Protein AF-A0A0B4VEX6-F1 (afdb_monomer_lite)

Organism: NCBI:txid385653

Structure (mmCIF, N/CA/C/O backbone):
data_AF-A0A0B4VEX6-F1
#
_entry.id   AF-A0A0B4VEX6-F1
#
loop_
_atom_site.group_PDB
_atom_site.id
_atom_site.type_symbol
_atom_site.label_atom_id
_atom_site.label_alt_id
_atom_site.label_comp_id
_atom_site.label_asym_id
_atom_site.label_entity_id
_atom_site.label_seq_id
_atom_site.pdbx_PDB_ins_code
_atom_site.Cartn_x
_atom_site.Cartn_y
_atom_site.Cartn_z
_atom_site.occupancy
_atom_site.B_iso_or_equiv
_atom_site.auth_seq_id
_atom_site.auth_comp_id
_atom_site.auth_asym_id
_atom_site.auth_atom_id
_atom_site.pdbx_PDB_model_num
ATOM 1 N N . ILE A 1 1 ? 7.465 12.996 9.121 1.00 80.31 1 ILE A N 1
ATOM 2 C CA . ILE A 1 1 ? 6.240 12.966 8.282 1.00 80.31 1 ILE A CA 1
ATOM 3 C C . ILE A 1 1 ? 6.623 13.132 6.821 1.00 80.31 1 ILE A C 1
ATOM 5 O O . ILE A 1 1 ? 6.443 12.180 6.084 1.00 80.31 1 ILE A O 1
ATOM 9 N N . LEU A 1 2 ? 7.248 14.250 6.425 1.00 87.31 2 LEU A N 1
ATOM 10 C CA . LEU A 1 2 ? 7.620 14.471 5.021 1.00 87.31 2 LEU A CA 1
ATOM 11 C C . LEU A 1 2 ? 8.560 13.384 4.464 1.00 87.31 2 LEU A C 1
ATOM 13 O O . LEU A 1 2 ? 8.180 12.720 3.514 1.00 87.31 2 LEU A O 1
ATOM 17 N N . LEU A 1 3 ? 9.709 13.129 5.111 1.00 91.56 3 LEU A N 1
ATOM 18 C CA . LEU A 1 3 ? 10.678 12.112 4.659 1.00 91.56 3 LEU A CA 1
ATOM 19 C C . LEU A 1 3 ? 10.067 10.702 4.544 1.00 91.56 3 LEU A C 1
ATOM 21 O O . LEU A 1 3 ? 10.271 9.994 3.562 1.00 91.56 3 LEU A O 1
ATOM 25 N N . MET A 1 4 ? 9.292 10.293 5.551 1.00 92.44 4 MET A N 1
ATOM 26 C CA . MET A 1 4 ? 8.655 8.972 5.549 1.00 92.44 4 MET A CA 1
ATOM 27 C C . MET A 1 4 ? 7.566 8.869 4.472 1.00 92.44 4 MET A C 1
ATOM 29 O O . MET A 1 4 ? 7.436 7.825 3.842 1.00 92.44 4 MET A O 1
ATOM 33 N N . ASN A 1 5 ? 6.842 9.960 4.200 1.00 91.75 5 ASN A N 1
ATOM 34 C CA . ASN A 1 5 ? 5.842 10.012 3.134 1.00 91.75 5 ASN A CA 1
ATOM 35 C C . ASN A 1 5 ? 6.472 10.070 1.737 1.00 91.75 5 ASN A C 1
ATOM 37 O O . ASN A 1 5 ? 5.923 9.502 0.800 1.00 91.75 5 ASN A O 1
ATOM 41 N N . THR A 1 6 ? 7.626 10.725 1.572 1.00 91.00 6 THR A N 1
ATOM 42 C CA . THR A 1 6 ? 8.366 10.677 0.303 1.00 91.00 6 THR A CA 1
ATOM 43 C C . THR A 1 6 ? 8.874 9.265 0.028 1.00 91.00 6 THR A C 1
ATOM 45 O O . THR A 1 6 ? 8.771 8.794 -1.098 1.00 91.00 6 THR A O 1
ATOM 48 N N . LEU A 1 7 ? 9.351 8.554 1.056 1.00 91.56 7 LEU A N 1
ATOM 49 C CA . LEU A 1 7 ? 9.818 7.174 0.919 1.00 91.56 7 LEU A CA 1
ATOM 50 C C . LEU A 1 7 ? 8.665 6.218 0.584 1.00 91.56 7 LEU A C 1
ATOM 52 O O . LEU A 1 7 ? 8.798 5.395 -0.320 1.00 91.56 7 LEU A O 1
ATOM 56 N N . SER A 1 8 ? 7.508 6.358 1.239 1.00 91.50 8 SER A N 1
ATOM 57 C CA . SER A 1 8 ? 6.330 5.546 0.910 1.00 91.50 8 SER A CA 1
ATOM 58 C C . SER A 1 8 ? 5.775 5.846 -0.486 1.00 91.50 8 SER A C 1
ATOM 60 O O . SER A 1 8 ? 5.375 4.917 -1.187 1.00 91.50 8 SER A O 1
ATOM 62 N N . ALA A 1 9 ? 5.805 7.108 -0.931 1.00 90.56 9 ALA A N 1
ATOM 63 C CA . ALA A 1 9 ? 5.415 7.481 -2.289 1.00 90.56 9 ALA A CA 1
ATOM 64 C C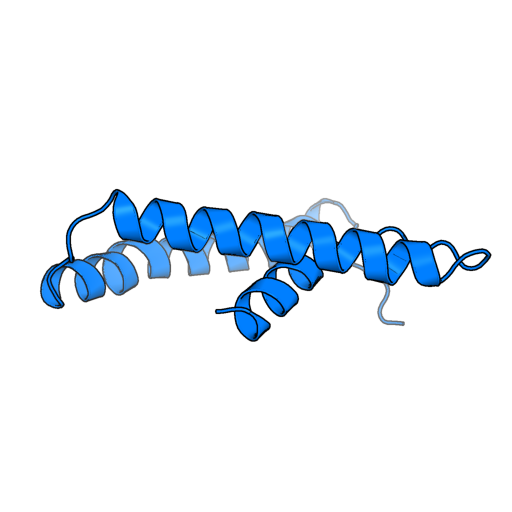 . ALA A 1 9 ? 6.304 6.809 -3.348 1.00 90.56 9 ALA A C 1
ATOM 66 O O . ALA A 1 9 ? 5.785 6.334 -4.354 1.00 90.56 9 ALA A O 1
ATOM 67 N N . ILE A 1 10 ? 7.618 6.725 -3.103 1.00 91.25 10 ILE A N 1
ATOM 68 C CA . ILE A 1 10 ? 8.569 6.056 -4.004 1.00 91.25 10 ILE A CA 1
ATOM 69 C C . ILE A 1 10 ? 8.321 4.544 -4.039 1.00 91.25 10 ILE A C 1
ATOM 71 O O . ILE A 1 10 ? 8.267 3.970 -5.122 1.00 91.25 10 ILE A O 1
ATOM 75 N N . LEU A 1 11 ? 8.146 3.907 -2.874 1.00 90.25 11 LEU A N 1
ATOM 76 C CA . LEU A 1 11 ? 7.991 2.451 -2.779 1.00 90.25 11 LEU A CA 1
ATOM 77 C C . LEU A 1 11 ? 6.676 1.932 -3.373 1.00 90.25 11 LEU A C 1
ATOM 79 O O . LEU A 1 11 ? 6.677 0.879 -4.003 1.00 90.25 11 LEU A O 1
ATOM 83 N N . PHE A 1 12 ? 5.560 2.636 -3.160 1.00 90.50 12 PHE A N 1
ATOM 84 C CA . PHE A 1 12 ? 4.229 2.116 -3.502 1.00 90.50 12 PHE A CA 1
ATOM 85 C C . PHE A 1 12 ? 3.551 2.842 -4.664 1.00 90.50 12 PHE A C 1
ATOM 87 O O . PHE A 1 12 ? 2.816 2.224 -5.427 1.00 90.50 12 PHE A O 1
ATOM 94 N N . LEU A 1 13 ? 3.760 4.153 -4.804 1.00 85.12 13 LEU A N 1
ATOM 95 C CA . LEU A 1 13 ? 3.083 4.990 -5.799 1.00 85.12 13 LEU A CA 1
ATOM 96 C C . LEU A 1 13 ? 4.085 5.516 -6.834 1.00 85.12 13 LEU A C 1
ATOM 98 O O . LEU A 1 13 ? 3.993 6.685 -7.208 1.00 85.12 13 LEU A O 1
ATOM 102 N N . GLY A 1 14 ? 5.021 4.678 -7.292 1.00 81.50 14 GLY A N 1
ATOM 103 C CA . GLY A 1 14 ? 6.135 5.045 -8.178 1.00 81.50 14 GLY A CA 1
ATOM 104 C C . GLY A 1 14 ? 5.815 6.096 -9.256 1.00 81.50 14 GLY A C 1
ATOM 105 O O . GLY A 1 14 ? 4.688 6.238 -9.743 1.00 81.50 14 GLY A O 1
ATOM 106 N N . THR A 1 15 ? 6.808 6.902 -9.614 1.00 81.19 15 THR A N 1
ATOM 107 C CA . THR A 1 15 ? 6.648 8.019 -10.552 1.00 81.19 15 THR A CA 1
ATOM 108 C C . THR A 1 15 ? 7.017 7.629 -11.979 1.00 81.19 15 THR A C 1
ATOM 110 O O . THR A 1 15 ? 7.894 6.802 -12.212 1.00 81.19 15 THR A O 1
ATOM 113 N N . THR A 1 16 ? 6.339 8.232 -12.954 1.00 78.94 16 THR A N 1
ATOM 114 C CA . THR A 1 16 ? 6.611 8.000 -14.376 1.00 78.94 16 THR A CA 1
ATOM 115 C C . THR A 1 16 ? 7.933 8.654 -14.761 1.00 78.94 16 THR A C 1
ATOM 117 O O . THR A 1 16 ? 8.084 9.872 -14.635 1.00 78.94 16 THR A O 1
ATOM 120 N N . ILE A 1 17 ? 8.890 7.853 -15.227 1.00 78.94 17 ILE A N 1
ATOM 121 C CA . ILE A 1 17 ? 10.196 8.335 -15.677 1.00 78.94 17 ILE A CA 1
ATOM 122 C C . ILE A 1 17 ? 10.075 8.744 -17.146 1.00 78.94 17 ILE A C 1
ATOM 124 O O . ILE A 1 17 ? 10.112 7.901 -18.037 1.00 78.94 17 ILE A O 1
ATOM 128 N N . ASN A 1 18 ? 9.951 10.048 -17.394 1.00 77.81 18 ASN A N 1
ATOM 129 C CA . ASN A 1 18 ? 10.072 10.615 -18.735 1.00 77.81 18 ASN A CA 1
ATOM 130 C C . ASN A 1 18 ? 11.480 11.193 -18.903 1.00 77.81 18 ASN A C 1
ATOM 132 O O . ASN A 1 18 ? 11.787 12.248 -18.352 1.00 77.81 18 ASN A O 1
ATOM 136 N N . TYR A 1 19 ? 12.331 10.519 -19.683 1.00 76.81 19 TYR A N 1
ATOM 137 C CA . TYR A 1 19 ? 13.726 10.938 -19.897 1.00 76.81 19 TYR A CA 1
ATOM 138 C C . TYR A 1 19 ? 13.843 12.316 -20.573 1.00 76.81 19 TYR A C 1
ATOM 140 O O . TYR A 1 19 ? 14.773 13.069 -20.311 1.00 76.81 19 TYR A O 1
ATOM 148 N N . LEU A 1 20 ? 12.861 12.671 -21.407 1.00 80.06 20 LEU A N 1
ATOM 149 C CA . LEU A 1 20 ? 12.811 13.949 -22.124 1.00 80.06 20 LEU A CA 1
ATOM 150 C C . LEU A 1 20 ? 12.506 15.150 -21.214 1.00 80.06 20 LEU A C 1
ATOM 152 O O . LEU A 1 20 ? 12.851 16.275 -21.558 1.00 80.06 20 LEU A O 1
ATOM 156 N N . GLN A 1 21 ? 11.843 14.931 -20.074 1.00 80.69 21 GLN A N 1
ATOM 157 C CA . GLN A 1 21 ? 11.410 15.993 -19.161 1.00 80.69 21 GLN A CA 1
ATOM 158 C C . GLN A 1 21 ? 11.558 15.529 -17.703 1.00 80.69 21 GLN A C 1
ATOM 160 O O . GLN A 1 21 ? 10.576 15.111 -17.079 1.00 80.69 21 GLN A O 1
ATOM 165 N N . PRO A 1 22 ? 12.774 15.610 -17.132 1.00 81.06 22 PRO A N 1
ATOM 166 C CA . PRO A 1 22 ? 13.039 15.158 -15.767 1.00 81.06 22 PRO A CA 1
ATOM 167 C C . PRO A 1 22 ? 12.331 16.008 -14.699 1.00 81.06 22 PRO A C 1
ATOM 169 O O . PRO A 1 22 ? 12.129 15.545 -13.582 1.00 81.06 22 PRO A O 1
ATOM 172 N N . GLU A 1 23 ? 11.891 17.225 -15.020 1.00 83.38 23 GLU A N 1
ATOM 173 C CA . GLU A 1 23 ? 11.129 18.069 -14.088 1.00 83.38 23 GLU A CA 1
ATOM 174 C C . GLU A 1 23 ? 9.733 17.505 -13.789 1.00 83.38 23 GLU A C 1
ATOM 176 O O . GLU A 1 23 ? 9.211 17.644 -12.684 1.00 83.38 23 GLU A O 1
ATOM 181 N N . LEU A 1 24 ? 9.129 16.782 -14.735 1.00 83.94 24 LEU A N 1
ATOM 182 C CA . LEU A 1 24 ? 7.812 16.179 -14.529 1.00 83.94 24 LEU A CA 1
ATOM 183 C C . LEU A 1 24 ? 7.861 15.057 -13.475 1.00 83.94 24 LEU A C 1
ATOM 185 O O . LEU A 1 24 ? 6.902 14.836 -12.729 1.00 83.94 24 LEU A O 1
ATOM 189 N N . LEU A 1 25 ? 9.013 14.386 -13.368 1.00 85.69 25 LEU A N 1
ATOM 190 C CA . LEU A 1 25 ? 9.286 13.384 -12.342 1.00 85.69 25 LEU A CA 1
ATOM 191 C C . LEU A 1 25 ? 9.223 14.009 -10.944 1.00 85.69 25 LEU A C 1
ATOM 193 O O . LEU A 1 25 ? 8.502 13.507 -10.082 1.00 85.69 25 LEU A O 1
ATOM 197 N N . THR A 1 26 ? 9.938 15.116 -10.724 1.00 86.25 26 THR A N 1
ATOM 198 C CA . THR A 1 26 ? 10.005 15.773 -9.410 1.00 86.25 26 THR A CA 1
ATOM 199 C C . THR A 1 26 ? 8.660 16.380 -9.023 1.00 86.25 26 THR A C 1
ATOM 201 O O . THR A 1 26 ? 8.225 16.217 -7.882 1.00 86.25 26 THR A O 1
ATOM 204 N N . ILE A 1 27 ? 7.946 16.981 -9.979 1.00 88.44 27 ILE A N 1
ATOM 205 C CA . ILE A 1 27 ? 6.601 17.530 -9.765 1.00 88.44 27 ILE A CA 1
ATOM 206 C C . ILE A 1 27 ? 5.618 16.417 -9.379 1.00 88.44 27 ILE A C 1
ATOM 208 O O . ILE A 1 27 ? 4.915 16.536 -8.374 1.00 88.44 27 ILE A O 1
ATOM 212 N N . SER A 1 28 ? 5.583 15.307 -10.124 1.00 88.31 28 SER A N 1
ATOM 213 C CA . SER A 1 28 ? 4.671 14.193 -9.825 1.00 88.31 28 SER A CA 1
ATOM 214 C C . SER A 1 28 ? 4.965 13.540 -8.470 1.00 88.31 28 SER A C 1
ATOM 216 O O . SER A 1 28 ? 4.034 13.221 -7.726 1.00 88.31 28 SER A O 1
ATOM 218 N N . LEU A 1 29 ? 6.245 13.404 -8.105 1.00 90.31 29 LEU A N 1
ATOM 219 C CA . LEU A 1 29 ? 6.666 12.917 -6.793 1.00 90.31 29 LEU A CA 1
ATOM 220 C C . LEU A 1 29 ? 6.197 13.853 -5.674 1.00 90.31 29 LEU A C 1
ATOM 222 O O . LEU A 1 29 ? 5.623 13.400 -4.684 1.00 90.31 29 LEU A O 1
ATOM 226 N N . MET A 1 30 ? 6.412 15.159 -5.837 1.00 90.00 30 MET A N 1
ATOM 227 C CA . MET A 1 30 ? 6.066 16.158 -4.829 1.00 90.00 30 MET A CA 1
ATOM 228 C C . MET A 1 30 ? 4.552 16.245 -4.611 1.00 90.00 30 MET A C 1
ATOM 230 O O . MET A 1 30 ? 4.108 16.330 -3.467 1.00 90.00 30 MET A O 1
ATOM 234 N N . MET A 1 31 ? 3.755 16.121 -5.677 1.00 90.81 31 MET A N 1
ATOM 235 C CA . MET A 1 31 ? 2.291 16.046 -5.594 1.00 90.81 31 MET A CA 1
ATOM 236 C C . MET A 1 31 ? 1.805 14.780 -4.869 1.00 90.81 31 MET A C 1
ATOM 238 O O . MET A 1 31 ? 0.896 14.835 -4.037 1.00 90.81 31 MET A O 1
ATOM 242 N N . LYS A 1 32 ? 2.421 13.621 -5.121 1.00 90.94 32 LYS A N 1
ATOM 243 C CA . LYS A 1 32 ? 2.094 12.376 -4.400 1.00 90.94 32 LYS A CA 1
ATOM 244 C C . LYS A 1 32 ? 2.500 12.443 -2.922 1.00 90.94 32 LYS A C 1
ATOM 246 O O . LYS A 1 32 ? 1.755 12.014 -2.046 1.00 90.94 32 LYS A O 1
ATOM 251 N N . ALA A 1 33 ? 3.653 13.032 -2.618 1.00 92.19 33 ALA A N 1
ATOM 252 C CA . ALA A 1 33 ? 4.111 13.196 -1.242 1.00 92.19 33 ALA A CA 1
ATOM 253 C C . ALA A 1 33 ? 3.252 14.199 -0.447 1.00 92.19 33 ALA A C 1
ATOM 255 O O . ALA A 1 33 ? 2.983 13.970 0.737 1.00 92.19 33 ALA A O 1
ATOM 256 N N . SER A 1 34 ? 2.799 15.291 -1.077 1.00 91.38 34 SER A N 1
ATOM 257 C CA . SER A 1 34 ? 1.924 16.283 -0.442 1.00 91.38 34 SER A CA 1
ATOM 258 C C . SER A 1 34 ? 0.525 15.724 -0.180 1.00 91.38 34 SER A C 1
ATOM 260 O O . SER A 1 34 ? -0.005 15.886 0.914 1.00 91.38 34 SER A O 1
ATOM 262 N N . THR A 1 35 ? -0.054 14.973 -1.116 1.00 91.69 35 THR A N 1
ATOM 263 C CA . THR A 1 35 ? -1.348 14.306 -0.888 1.00 91.69 35 THR A CA 1
ATOM 264 C C . THR A 1 35 ? -1.282 13.305 0.273 1.00 91.69 35 THR A C 1
ATOM 266 O O . THR A 1 35 ? -2.151 13.327 1.145 1.00 91.69 35 THR A O 1
ATOM 269 N N . LEU A 1 36 ? -0.212 12.507 0.382 1.00 92.25 36 LEU A N 1
ATOM 270 C CA . LEU A 1 36 ? 0.008 11.617 1.534 1.00 92.25 36 LEU A CA 1
ATOM 271 C C . LEU A 1 36 ? 0.186 12.375 2.860 1.00 92.25 36 LEU A C 1
ATOM 273 O O . LEU A 1 36 ? -0.263 11.905 3.908 1.00 92.25 36 LEU A O 1
ATOM 277 N N . SER A 1 37 ? 0.831 13.546 2.856 1.00 92.19 37 SER A N 1
ATOM 278 C CA . SER A 1 37 ? 0.966 14.357 4.073 1.00 92.19 37 SER A CA 1
ATOM 279 C C . SER A 1 37 ? -0.359 14.978 4.515 1.00 92.19 37 SER A C 1
ATOM 281 O O . SER A 1 37 ? -0.633 14.986 5.718 1.00 92.19 37 SER A O 1
ATOM 283 N N . LEU A 1 38 ? -1.219 15.390 3.577 1.00 92.56 38 LEU A N 1
ATOM 284 C CA . LEU A 1 38 ? -2.594 15.794 3.877 1.00 92.56 38 LEU A CA 1
ATOM 285 C C . LEU A 1 38 ? -3.401 14.649 4.497 1.00 92.56 38 LEU A C 1
ATOM 287 O O . LEU A 1 38 ? -4.060 14.864 5.513 1.00 92.56 38 LEU A O 1
ATOM 291 N N . VAL A 1 39 ? -3.306 13.429 3.958 1.00 92.62 39 VAL A N 1
ATOM 292 C CA . VAL A 1 39 ? -3.982 12.257 4.544 1.00 92.62 39 VAL A CA 1
ATOM 293 C C . VAL A 1 39 ? -3.497 12.007 5.972 1.00 92.62 39 VAL A C 1
ATOM 295 O O . VAL A 1 39 ? -4.312 11.783 6.864 1.00 92.62 39 VAL A O 1
ATOM 298 N N . PHE A 1 40 ? -2.192 12.109 6.234 1.00 90.75 40 PHE A N 1
ATOM 299 C CA . PHE A 1 40 ? -1.657 11.931 7.587 1.00 90.75 40 PHE A CA 1
ATOM 300 C C . PHE A 1 40 ? -2.197 12.977 8.577 1.00 90.75 40 PHE A C 1
ATOM 302 O O . PHE A 1 40 ? -2.558 12.641 9.708 1.00 90.75 40 PHE A O 1
ATOM 309 N N . LEU A 1 41 ? -2.288 14.241 8.154 1.00 91.69 41 LEU A N 1
ATOM 310 C CA . LEU A 1 41 ? -2.896 15.309 8.951 1.00 91.69 41 LEU A CA 1
ATOM 311 C C . LEU A 1 41 ? -4.3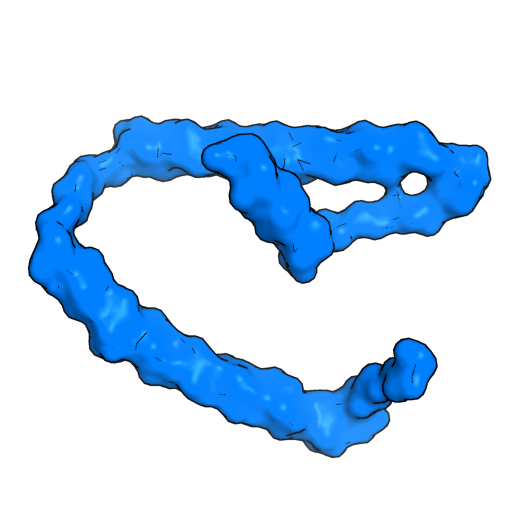90 15.051 9.193 1.00 91.69 41 LEU A C 1
ATOM 313 O O . LEU A 1 41 ? -4.860 15.214 10.319 1.00 91.69 41 LEU A O 1
ATOM 317 N N . TRP A 1 42 ? -5.116 14.593 8.173 1.00 94.69 42 TRP A N 1
ATOM 318 C CA . TRP A 1 42 ? -6.543 14.291 8.272 1.00 94.69 42 TRP A CA 1
ATOM 319 C C . TRP A 1 42 ? -6.835 13.117 9.218 1.00 94.69 42 TRP A C 1
ATOM 321 O O . TRP A 1 42 ? -7.711 13.215 10.081 1.00 94.69 42 TRP A O 1
ATOM 331 N N . VAL A 1 43 ? -6.059 12.035 9.132 1.00 91.38 43 VAL A N 1
ATOM 332 C CA . VAL A 1 43 ? -6.157 10.880 10.041 1.00 91.38 43 VAL A CA 1
ATOM 333 C C . VAL A 1 43 ? -5.881 11.311 11.480 1.00 91.38 43 VAL A C 1
ATOM 335 O O . VAL A 1 43 ? -6.637 10.961 12.385 1.00 91.38 43 VAL A O 1
ATOM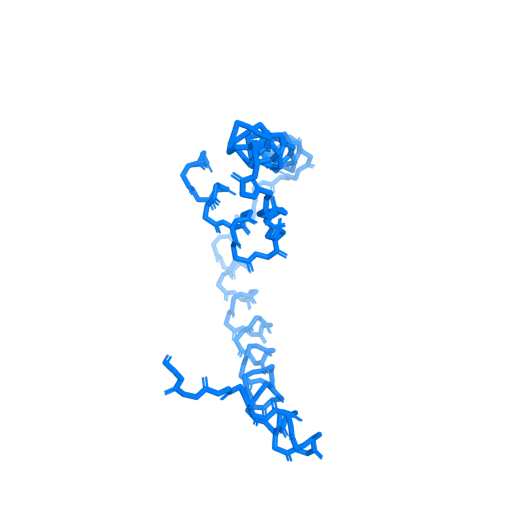 338 N N . ARG A 1 44 ? -4.854 12.138 11.707 1.00 89.69 44 ARG A N 1
ATOM 339 C CA . ARG A 1 44 ? -4.552 12.677 13.040 1.00 89.69 44 ARG A CA 1
ATOM 340 C C . ARG A 1 44 ? -5.696 13.526 13.609 1.00 89.69 44 ARG A C 1
ATOM 342 O O . ARG A 1 44 ? -5.880 13.524 14.822 1.00 89.69 44 ARG A O 1
ATOM 349 N N . ALA A 1 45 ? -6.424 14.258 12.768 1.00 90.94 45 ALA A N 1
ATOM 350 C CA . ALA A 1 45 ? -7.571 15.056 13.198 1.00 90.94 45 ALA A CA 1
ATOM 351 C C . ALA A 1 45 ? -8.818 14.204 13.496 1.00 90.94 45 ALA A C 1
ATOM 353 O O . ALA A 1 45 ? -9.622 14.581 14.342 1.00 90.94 45 ALA A O 1
ATOM 354 N N . SER A 1 46 ? -8.973 13.064 12.817 1.00 90.12 46 SER A N 1
ATOM 355 C CA . SER A 1 46 ? -10.199 12.255 12.870 1.00 90.12 46 SER A CA 1
ATOM 356 C C . SER A 1 46 ? -10.191 11.185 13.965 1.00 90.12 46 SER A C 1
ATOM 358 O O . SER A 1 46 ? -11.250 10.850 14.490 1.00 90.12 46 SER A O 1
ATOM 360 N N . TYR A 1 47 ? -9.023 10.634 14.320 1.00 86.88 47 TYR A N 1
ATOM 361 C CA . TYR A 1 47 ? -8.934 9.514 15.263 1.00 86.88 47 TYR A CA 1
ATOM 362 C C . TYR A 1 47 ? -8.413 9.930 16.650 1.00 86.88 47 TYR A C 1
ATOM 364 O O . TYR A 1 47 ? -7.385 10.607 16.750 1.00 86.88 47 TYR A O 1
ATOM 372 N N . PRO A 1 48 ? -9.067 9.483 17.742 1.00 80.31 48 PRO A N 1
ATOM 373 C CA . PRO A 1 48 ? -8.564 9.673 19.098 1.00 80.31 48 PRO A CA 1
ATOM 374 C C . PRO A 1 48 ? -7.334 8.788 19.370 1.00 80.31 48 PRO A C 1
ATOM 376 O O . PRO A 1 48 ? -7.091 7.788 18.694 1.00 80.31 48 PRO A O 1
ATOM 379 N N . ARG A 1 49 ? -6.530 9.155 20.378 1.00 85.50 49 ARG A N 1
ATOM 380 C CA . ARG A 1 49 ? -5.286 8.440 20.714 1.00 85.50 49 ARG A CA 1
ATOM 381 C C . ARG A 1 49 ? -5.581 7.019 21.212 1.00 85.50 49 ARG A C 1
ATOM 383 O O . ARG A 1 49 ? -6.283 6.853 22.206 1.00 85.50 49 ARG A O 1
ATOM 390 N N . PHE A 1 50 ? -4.980 6.017 20.573 1.00 80.94 50 PHE A N 1
ATOM 391 C CA . PHE A 1 50 ? -5.008 4.630 21.042 1.00 80.94 50 PHE A CA 1
ATOM 392 C C . PHE A 1 50 ? -4.070 4.417 22.236 1.00 80.94 50 PHE A C 1
ATOM 394 O O . PHE A 1 50 ? -2.991 5.009 22.313 1.00 80.94 50 PHE A O 1
ATOM 401 N N . ARG A 1 51 ? -4.467 3.541 23.163 1.00 90.44 51 ARG A N 1
ATOM 402 C CA . ARG A 1 51 ? -3.634 3.136 24.304 1.00 90.44 51 ARG A CA 1
ATOM 403 C C . ARG A 1 51 ? -2.525 2.177 23.849 1.00 90.44 51 ARG A C 1
ATOM 405 O O . ARG A 1 51 ? -2.731 1.388 22.929 1.00 90.44 51 ARG A O 1
ATOM 412 N N . TYR A 1 52 ? -1.373 2.207 24.528 1.00 87.31 52 TYR A N 1
ATOM 413 C CA . TYR A 1 52 ? -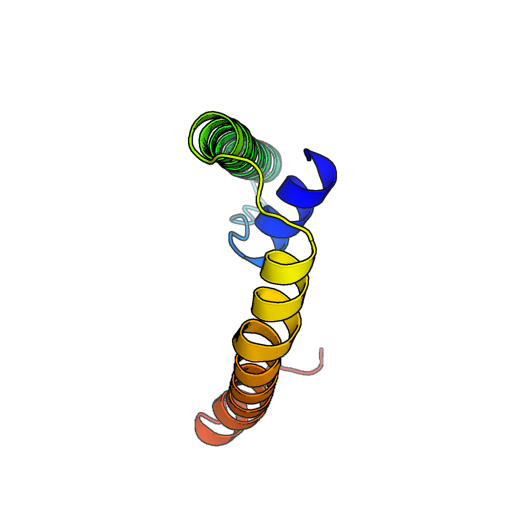0.208 1.375 24.186 1.00 87.31 52 TYR A CA 1
ATOM 414 C C . TYR A 1 52 ? -0.537 -0.125 24.127 1.00 87.31 52 TYR A C 1
ATOM 416 O O . TYR A 1 52 ? -0.113 -0.813 23.204 1.00 87.31 52 TYR A O 1
ATOM 424 N N . ASP A 1 53 ? -1.373 -0.607 25.048 1.00 86.00 53 ASP A N 1
ATOM 425 C CA . ASP A 1 53 ? -1.785 -2.016 25.103 1.00 86.00 53 ASP A CA 1
ATOM 426 C C . ASP A 1 53 ? -2.542 -2.446 23.836 1.00 86.00 53 ASP A C 1
ATOM 428 O O . ASP A 1 53 ? -2.325 -3.532 23.298 1.00 86.00 53 ASP A O 1
ATOM 432 N N . GLN A 1 54 ? -3.394 -1.561 23.310 1.00 86.69 54 GLN A N 1
ATOM 433 C CA . GLN A 1 54 ? -4.145 -1.801 22.078 1.00 86.69 54 GLN A CA 1
ATOM 434 C C . GLN A 1 54 ? -3.235 -1.728 20.849 1.00 86.69 54 GLN A C 1
ATOM 436 O O . GLN A 1 54 ? -3.392 -2.525 19.926 1.00 86.69 54 GLN A O 1
ATOM 441 N N . LEU A 1 55 ? -2.252 -0.821 20.855 1.00 87.81 55 LEU A N 1
ATOM 442 C CA . LEU A 1 55 ? -1.255 -0.716 19.791 1.00 87.81 55 LEU A CA 1
ATOM 443 C C . LEU A 1 55 ? -0.378 -1.974 19.720 1.00 87.81 55 LEU A C 1
ATOM 445 O O . LEU A 1 55 ? -0.212 -2.544 18.644 1.00 87.81 55 LEU A O 1
ATOM 449 N N . MET A 1 56 ? 0.132 -2.443 20.862 1.00 91.31 56 MET A N 1
ATOM 450 C CA . MET A 1 56 ? 0.896 -3.690 20.948 1.00 91.31 56 MET A CA 1
ATOM 451 C C . MET A 1 56 ? 0.063 -4.873 20.465 1.00 91.31 56 MET A C 1
ATOM 453 O O . MET A 1 56 ? 0.536 -5.669 19.660 1.00 91.31 56 MET A O 1
ATOM 457 N N . HIS A 1 57 ? -1.194 -4.969 20.897 1.00 91.81 57 HIS A N 1
ATOM 458 C CA . HIS A 1 57 ? -2.078 -6.035 20.445 1.00 91.81 57 HIS A CA 1
ATOM 459 C C . HIS A 1 57 ? -2.294 -6.009 18.925 1.00 91.81 57 HIS A C 1
ATOM 461 O O . HIS A 1 57 ? -2.170 -7.047 18.280 1.00 91.81 57 HIS A O 1
ATOM 467 N N . LEU A 1 58 ? -2.564 -4.838 18.343 1.00 90.69 58 LEU A N 1
ATOM 468 C CA . LEU A 1 58 ? -2.728 -4.675 16.896 1.00 90.69 58 LEU A CA 1
ATOM 469 C C . LEU A 1 58 ? -1.482 -5.123 16.128 1.00 90.69 58 LEU A C 1
ATOM 471 O O . LEU A 1 58 ? -1.593 -5.896 15.178 1.00 90.69 58 LEU A O 1
ATOM 475 N N . ILE A 1 59 ? -0.300 -4.669 16.546 1.00 91.88 59 ILE A N 1
ATOM 476 C CA . ILE A 1 59 ? 0.958 -4.971 15.853 1.00 91.88 59 ILE A CA 1
ATOM 477 C C . ILE A 1 59 ? 1.289 -6.462 15.957 1.00 91.88 59 ILE A C 1
ATOM 479 O O . ILE A 1 59 ? 1.558 -7.110 14.947 1.00 91.88 59 ILE A O 1
ATOM 483 N N . TRP A 1 60 ? 1.234 -7.023 17.163 1.00 91.31 60 TRP A N 1
ATOM 484 C CA . TRP A 1 60 ? 1.715 -8.380 17.414 1.00 91.31 60 TRP A CA 1
ATOM 485 C C . TRP A 1 60 ? 0.707 -9.469 17.073 1.00 91.31 60 TRP A C 1
ATOM 487 O O . TRP A 1 60 ? 1.114 -10.543 16.640 1.00 91.31 60 TRP A O 1
ATOM 497 N N . LYS A 1 61 ? -0.595 -9.234 17.266 1.00 87.50 61 LYS A N 1
ATOM 498 C CA . LYS A 1 61 ? -1.609 -10.266 17.007 1.00 87.50 61 LYS A CA 1
ATOM 499 C C . LYS A 1 61 ? -2.223 -10.181 15.621 1.00 87.50 61 LYS A C 1
ATOM 501 O O . LYS A 1 61 ? -2.575 -11.222 15.083 1.00 87.50 61 LYS A O 1
ATOM 506 N N . ASN A 1 62 ? -2.328 -8.985 15.040 1.00 90.81 62 ASN A N 1
ATOM 507 C CA . ASN A 1 62 ? -2.969 -8.827 13.735 1.00 90.81 62 ASN A CA 1
ATOM 508 C C . ASN A 1 62 ? -1.937 -8.598 12.632 1.00 90.81 62 ASN A C 1
ATOM 510 O O . ASN A 1 62 ? -1.873 -9.385 11.692 1.00 90.81 62 ASN A O 1
ATOM 514 N N . PHE A 1 63 ? -1.102 -7.561 12.742 1.00 90.69 63 PHE A N 1
ATOM 515 C CA . PHE A 1 63 ? -0.164 -7.237 11.664 1.00 90.69 63 PHE A CA 1
ATOM 516 C C . PHE A 1 63 ? 0.908 -8.311 11.477 1.00 90.69 63 PHE A C 1
ATOM 518 O O . PHE A 1 63 ? 1.185 -8.669 10.339 1.00 90.69 63 PHE A O 1
ATOM 525 N N . LEU A 1 64 ? 1.474 -8.860 12.554 1.00 91.75 64 LEU A N 1
ATOM 526 C CA . LEU A 1 64 ? 2.577 -9.818 12.453 1.00 91.75 64 LEU A CA 1
ATOM 527 C C . LEU A 1 64 ? 2.199 -11.144 11.753 1.00 91.75 64 LEU A C 1
ATOM 529 O O . LEU A 1 64 ? 2.931 -11.559 10.856 1.00 91.75 64 LEU A O 1
ATOM 533 N N . PRO A 1 65 ? 1.063 -11.804 12.050 1.00 92.25 65 PRO A N 1
ATOM 534 C CA . PRO A 1 65 ? 0.658 -12.985 11.281 1.00 92.25 65 PRO A CA 1
ATOM 535 C C . PRO A 1 65 ? 0.342 -12.669 9.813 1.00 92.25 65 PRO A C 1
ATOM 537 O O . PRO A 1 65 ? 0.661 -13.458 8.922 1.00 92.25 65 PRO A O 1
ATOM 540 N N . ILE A 1 66 ? -0.252 -11.501 9.546 1.00 95.75 66 ILE A N 1
ATOM 541 C CA . ILE A 1 66 ? -0.589 -11.065 8.186 1.00 95.75 66 ILE A CA 1
ATOM 542 C C . ILE A 1 66 ? 0.679 -10.795 7.374 1.00 95.75 66 ILE A C 1
ATOM 544 O O . ILE A 1 66 ? 0.758 -11.223 6.224 1.00 95.75 66 ILE A O 1
ATOM 548 N N . THR A 1 67 ? 1.688 -10.134 7.949 1.00 94.38 67 THR A N 1
ATOM 549 C CA . THR A 1 67 ? 2.947 -9.868 7.242 1.00 94.38 67 THR A CA 1
ATOM 550 C C . THR A 1 67 ? 3.680 -11.160 6.908 1.00 94.38 67 THR A C 1
ATOM 552 O O . THR A 1 67 ? 4.149 -11.282 5.784 1.00 94.38 67 THR A O 1
ATOM 555 N N . ILE A 1 68 ? 3.714 -12.147 7.811 1.00 94.25 68 ILE A N 1
ATOM 556 C CA . ILE A 1 68 ? 4.320 -13.464 7.539 1.00 94.25 68 ILE A CA 1
ATOM 557 C C . ILE A 1 68 ? 3.574 -14.200 6.413 1.00 94.25 68 ILE A C 1
ATOM 559 O O . ILE A 1 68 ? 4.197 -14.784 5.529 1.00 94.25 68 ILE A O 1
ATOM 563 N N . SER A 1 69 ? 2.241 -14.152 6.403 1.00 95.50 69 SER A N 1
ATOM 564 C CA . SER A 1 69 ? 1.447 -14.737 5.314 1.00 95.50 69 SER A CA 1
ATOM 565 C C . SER A 1 69 ? 1.735 -14.051 3.972 1.00 95.50 69 SER A C 1
ATOM 567 O O . SER A 1 69 ? 1.984 -14.709 2.960 1.00 95.50 69 SER A O 1
ATOM 569 N N . LEU A 1 70 ? 1.790 -12.715 3.969 1.00 94.88 70 LEU A N 1
ATOM 570 C CA . LEU A 1 70 ? 2.095 -11.935 2.774 1.00 94.88 70 LEU A CA 1
ATOM 571 C C . LEU A 1 70 ? 3.522 -12.172 2.275 1.00 94.88 70 LEU A C 1
ATOM 573 O O . LEU A 1 70 ? 3.700 -12.254 1.063 1.00 94.88 70 LEU A O 1
ATOM 577 N N . THR A 1 71 ? 4.531 -12.307 3.139 1.00 93.94 71 THR A N 1
ATOM 578 C CA . THR A 1 71 ? 5.904 -12.587 2.684 1.00 93.94 71 THR A CA 1
ATOM 579 C C . THR A 1 71 ? 6.004 -13.955 2.019 1.00 93.94 71 THR A C 1
ATOM 581 O O . THR A 1 71 ? 6.589 -14.056 0.942 1.00 93.94 71 THR A O 1
ATOM 584 N N . LEU A 1 72 ? 5.368 -14.988 2.579 1.00 95.31 72 LEU A N 1
ATOM 585 C CA . LEU A 1 72 ? 5.288 -16.311 1.948 1.00 95.31 72 LEU A CA 1
ATOM 586 C C . LEU A 1 72 ? 4.565 -16.254 0.593 1.00 95.31 72 LEU A C 1
ATOM 588 O O . LEU A 1 72 ? 5.012 -16.861 -0.386 1.00 95.31 72 LEU A O 1
ATOM 592 N N . MET A 1 73 ? 3.482 -15.479 0.501 1.00 94.50 73 MET A N 1
ATOM 593 C CA . MET A 1 73 ? 2.773 -15.260 -0.760 1.00 94.50 73 MET A CA 1
ATOM 594 C C . MET A 1 73 ? 3.657 -14.549 -1.794 1.00 94.50 73 MET A C 1
ATOM 596 O O . MET A 1 73 ? 3.725 -14.989 -2.935 1.00 94.50 73 MET A O 1
ATOM 600 N N . HIS A 1 74 ? 4.375 -13.491 -1.415 1.00 92.25 74 HIS A N 1
ATOM 601 C CA . HIS A 1 74 ? 5.244 -12.753 -2.340 1.00 92.25 74 HIS A CA 1
ATOM 602 C C . HIS A 1 74 ? 6.459 -13.567 -2.801 1.00 92.25 74 HIS A C 1
ATOM 604 O O . HIS A 1 74 ? 6.964 -13.312 -3.887 1.00 92.25 74 HIS A O 1
ATOM 610 N N . ILE A 1 75 ? 6.918 -14.553 -2.021 1.00 91.88 75 ILE A N 1
ATOM 611 C CA 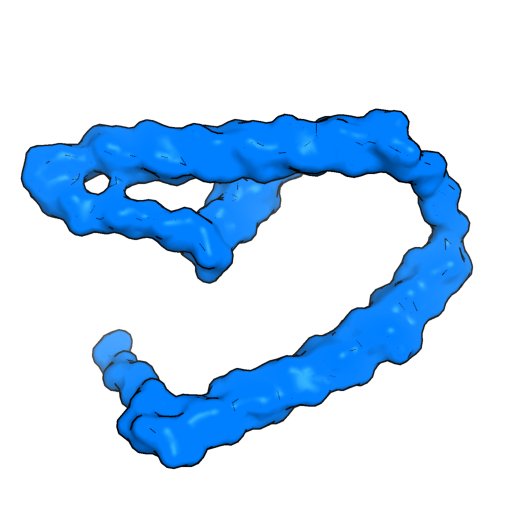. ILE A 1 75 ? 7.960 -15.496 -2.457 1.00 91.88 75 ILE A CA 1
ATOM 612 C C . ILE A 1 75 ? 7.387 -16.518 -3.446 1.00 91.88 75 ILE A C 1
ATOM 614 O O . ILE A 1 75 ? 8.008 -16.807 -4.464 1.00 91.88 75 ILE A O 1
ATOM 618 N N . SER A 1 76 ? 6.203 -17.066 -3.167 1.00 92.50 76 SER A N 1
ATOM 619 C CA . SER A 1 76 ? 5.595 -18.114 -4.001 1.00 92.50 76 SER A CA 1
ATOM 620 C C . SER A 1 76 ? 4.993 -17.595 -5.310 1.00 92.50 76 SER A C 1
ATOM 622 O O . SER A 1 76 ? 5.052 -18.293 -6.323 1.00 92.50 76 SER A O 1
ATOM 624 N N . LEU A 1 77 ? 4.450 -16.374 -5.327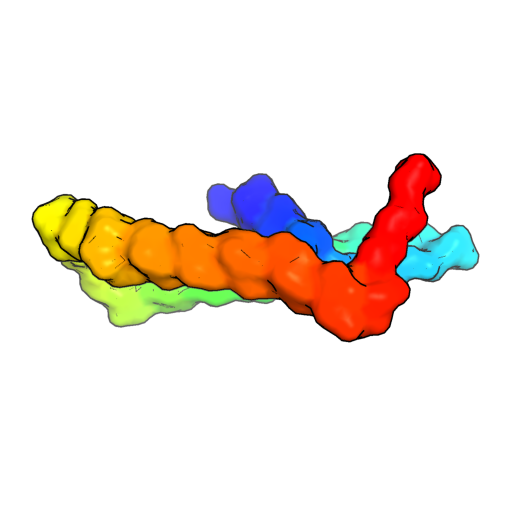 1.00 91.31 77 LEU A N 1
ATOM 625 C CA . LEU A 1 77 ? 3.749 -15.811 -6.483 1.00 91.31 77 LEU A CA 1
ATOM 626 C C . LEU A 1 77 ? 4.645 -15.697 -7.738 1.00 91.31 77 LEU A C 1
ATOM 628 O O . LEU A 1 77 ? 4.222 -16.205 -8.775 1.00 91.31 77 LEU A O 1
ATOM 632 N N . PRO A 1 78 ? 5.870 -15.127 -7.689 1.00 89.62 78 PRO A N 1
ATOM 633 C CA . PRO A 1 78 ? 6.748 -15.043 -8.862 1.00 89.62 78 PRO A CA 1
ATOM 634 C C . PRO A 1 78 ? 7.214 -16.413 -9.364 1.00 89.62 78 PRO A C 1
ATOM 636 O O . PRO A 1 78 ? 7.441 -16.585 -10.560 1.00 89.62 78 PRO A O 1
ATOM 639 N N . ILE A 1 79 ? 7.343 -17.392 -8.461 1.00 90.19 79 ILE A N 1
ATOM 640 C CA . ILE A 1 79 ? 7.720 -18.768 -8.808 1.00 90.19 79 ILE A CA 1
ATOM 641 C C . ILE A 1 79 ? 6.583 -19.427 -9.594 1.00 90.19 79 ILE A C 1
ATOM 643 O O . ILE A 1 79 ? 6.822 -20.007 -10.650 1.00 90.19 79 ILE A O 1
ATOM 647 N N . LEU A 1 80 ? 5.342 -19.298 -9.113 1.00 93.19 80 LEU A N 1
ATOM 648 C CA . LEU A 1 80 ? 4.163 -19.872 -9.763 1.00 93.19 80 LEU A CA 1
ATOM 649 C C . LEU A 1 80 ? 3.906 -19.261 -11.145 1.00 93.19 80 LEU A C 1
ATOM 651 O O . LEU A 1 80 ? 3.562 -19.975 -12.081 1.00 93.19 80 LEU A O 1
ATOM 655 N N . THR A 1 81 ? 4.063 -17.944 -11.278 1.00 90.81 81 THR A N 1
ATOM 656 C CA . THR A 1 81 ? 3.803 -17.232 -12.537 1.00 90.81 81 THR A CA 1
ATOM 657 C C . THR A 1 81 ? 4.993 -17.243 -13.492 1.00 90.81 81 THR A C 1
ATOM 659 O O . THR A 1 81 ? 4.923 -16.614 -14.547 1.00 90.81 81 THR A O 1
ATOM 662 N N . SER A 1 82 ? 6.086 -17.946 -13.162 1.00 84.94 82 SER A N 1
ATOM 663 C CA . SER A 1 82 ? 7.359 -17.908 -13.903 1.00 84.94 82 SER A CA 1
ATOM 664 C C . SER A 1 82 ? 7.875 -16.479 -14.157 1.00 84.94 82 SER A C 1
ATOM 666 O O . SER A 1 82 ? 8.574 -16.217 -15.130 1.00 84.94 82 SER A O 1
ATOM 668 N N . GLY A 1 83 ? 7.514 -15.541 -13.276 1.00 86.88 83 GLY A N 1
ATOM 669 C CA . GLY A 1 83 ? 7.774 -14.106 -13.386 1.00 86.88 83 GLY A CA 1
ATOM 670 C C . GLY A 1 83 ? 8.858 -13.630 -12.425 1.00 86.88 83 GLY A C 1
ATOM 671 O O . GLY A 1 83 ? 8.704 -12.581 -11.800 1.00 86.88 83 GLY A O 1
ATOM 672 N N . ILE A 1 84 ? 9.921 -14.419 -12.243 1.00 88.00 84 ILE A N 1
ATOM 673 C CA . ILE A 1 84 ? 11.050 -14.029 -11.391 1.00 88.00 84 ILE A CA 1
ATOM 674 C C . ILE A 1 84 ? 11.712 -12.797 -12.033 1.00 88.00 84 ILE A C 1
ATOM 676 O O . ILE A 1 84 ? 12.068 -12.856 -13.213 1.00 88.00 84 ILE A O 1
ATOM 680 N N . PRO A 1 85 ? 11.861 -11.675 -11.306 1.00 85.38 85 PRO A N 1
ATOM 681 C CA . PRO A 1 85 ? 12.501 -10.492 -11.861 1.00 85.38 85 PRO A CA 1
ATOM 682 C C . PRO A 1 85 ? 13.962 -10.799 -12.234 1.00 85.38 85 PRO A C 1
ATOM 684 O O . PRO A 1 85 ? 14.622 -11.574 -11.535 1.00 85.38 85 PRO A O 1
ATOM 687 N N . PRO A 1 86 ? 14.483 -10.208 -13.322 1.00 88.19 86 PRO A N 1
ATOM 688 C CA . PRO A 1 86 ? 15.860 -10.431 -13.740 1.00 88.19 86 PRO A CA 1
ATOM 689 C C . PRO A 1 86 ? 16.831 -9.916 -12.673 1.00 88.19 86 PRO A C 1
ATOM 691 O O . PRO A 1 86 ? 16.662 -8.816 -12.150 1.00 88.19 86 PRO A O 1
ATOM 694 N N . THR A 1 87 ? 17.865 -10.701 -12.372 1.00 85.00 87 THR A N 1
ATOM 695 C CA . THR A 1 87 ? 18.933 -10.358 -11.417 1.00 85.00 87 THR A CA 1
ATOM 696 C C . THR A 1 87 ? 19.985 -9.445 -12.059 1.00 85.00 87 THR A C 1
ATOM 698 O O . THR A 1 87 ? 21.177 -9.750 -12.001 1.00 85.00 87 THR A O 1
ATOM 701 N N . LEU A 1 88 ? 19.533 -8.405 -12.766 1.00 51.94 88 LEU A N 1
ATOM 702 C CA . LEU A 1 88 ? 20.405 -7.373 -13.334 1.00 51.94 88 LEU A CA 1
ATOM 703 C C . LEU A 1 88 ? 20.971 -6.483 -12.225 1.00 51.94 88 LEU A C 1
ATOM 705 O O . LEU A 1 88 ? 20.171 -6.036 -11.372 1.00 51.94 88 LEU A O 1
#

Secondary structure (DSSP, 8-state):
-HHHHHHHHHHHS-----TT-HHHHHHHHHHHHHHHHHHHHHHHHHSPPPPHHHHHHIIIIIIHHHHHHHHHHHHHHHHHTT-PPP--

Sequence (88 aa):
ILLMNTLSAILFLGTTINYLQPELLTISLMMKASTLSLVFLWVRASYPRFRYDQLMHLIWKNFLPITISLTLMHISLPILTSGIPPTL

pLDDT: mean 88.49, std 5.97, range [51.94, 95.75]

InterPro domains:
  IPR001694 NADH:ubiquinone oxidoreductase, subunit 1/F420H2 oxidoreductase subunit H [PF00146] (1-73)

Foldseek 3Di:
DLVVLLVVCCVPVNFDDDVVCVVSRVVVSVVSSVVVVVVVVVCVVPDDDDDPVVVCCCVPVPVVVVVVVVVVCVVVVCVVVVNDPDPD

Radius of gyration: 18.13 Å; chains: 1; bounding box: 31×38×47 Å